Protein AF-A0A832HUY2-F1 (afdb_monomer)

pLDDT: mean 92.47, std 4.67, range [75.12, 97.81]

Secondary structure (DSSP, 8-state):
-EEETTEEEEE-TTSEEEEEESS-EEEEEE-TTHHHHHHHHHHHHHHHHHHTT----TTHHHHHHHHHHHHHHHHHHHHTS---HHHHHH---------TT---

Foldseek 3Di:
DADDPFWDWDDDQQAFTWIDGPVDIGRGDGHNPCPVVVVVVVVVVVVVCVVVVPPPPVCPVVVVVVVLVVVLVVVCVVVVHHDDPVRSVPDPDDDDDDCVPDDD

Sequence (104 aa):
MAYGQTGHLEANYAGKTFVRGLEDAYGGGENKNLYAEGMQRNVATFHKSIVEGRANIATVEPSVNSTLATILGREAALQQRRITWDELLKDTRRIEPDLSGLRL

Nearest PDB structures (foldseek):
  8exa-assembly1_A  TM=3.011E-01  e=5.159E+00  Deinococcus radiodurans R1 = ATCC 13939 = DSM 20539
  8h1j-assembly1_A  TM=3.045E-01  e=8.115E+00  Deinococcus radiodurans R1 = ATCC 13939 = DSM 20539

Structure (mmCIF, N/CA/C/O backbone):
data_AF-A0A832HUY2-F1
#
_entry.id   AF-A0A832HUY2-F1
#
loop_
_atom_site.group_PDB
_atom_site.id
_atom_site.type_symbol
_atom_site.label_atom_id
_atom_site.label_alt_id
_atom_site.label_comp_id
_atom_site.label_asym_id
_atom_site.label_entity_id
_atom_site.label_seq_id
_atom_site.pdbx_PDB_ins_code
_atom_site.Cartn_x
_atom_site.Cartn_y
_atom_site.Cartn_z
_atom_site.occupancy
_atom_site.B_iso_or_equiv
_atom_site.auth_seq_id
_atom_site.auth_comp_id
_atom_site.auth_asym_id
_atom_site.auth_atom_id
_atom_site.pdbx_PDB_model_num
ATOM 1 N N . MET A 1 1 ? 10.307 4.898 3.991 1.00 88.75 1 MET A N 1
ATOM 2 C CA . MET A 1 1 ? 11.567 4.245 4.410 1.00 88.75 1 MET A CA 1
ATOM 3 C C . MET A 1 1 ? 11.229 2.927 5.075 1.00 88.75 1 MET A C 1
ATOM 5 O O . MET A 1 1 ? 10.198 2.857 5.734 1.00 88.75 1 MET A O 1
ATOM 9 N N . ALA A 1 2 ? 12.058 1.907 4.892 1.00 94.75 2 ALA A N 1
ATOM 10 C CA . ALA A 1 2 ? 11.943 0.633 5.596 1.00 94.75 2 ALA A CA 1
ATOM 11 C C . ALA A 1 2 ? 13.256 0.351 6.329 1.00 94.75 2 ALA A C 1
ATOM 13 O O . ALA A 1 2 ? 14.327 0.612 5.782 1.00 94.75 2 ALA A O 1
ATOM 14 N N .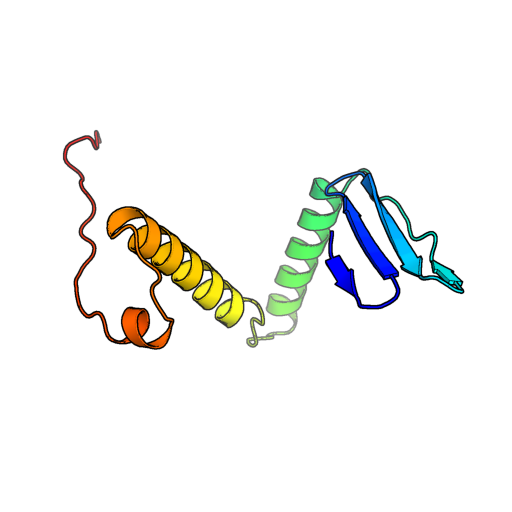 TYR A 1 3 ? 13.171 -0.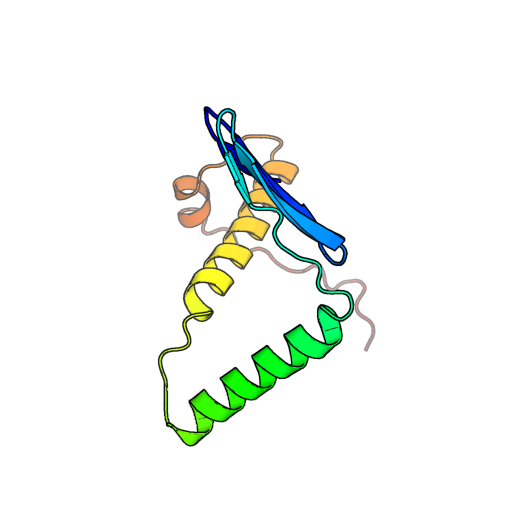167 7.551 1.00 95.44 3 TYR A N 1
ATOM 15 C CA . TYR A 1 3 ? 14.327 -0.433 8.403 1.00 95.44 3 TYR A CA 1
ATOM 16 C C . TYR A 1 3 ? 14.439 -1.929 8.678 1.00 95.44 3 TYR A C 1
ATOM 18 O O . TYR A 1 3 ? 13.443 -2.591 8.964 1.00 95.44 3 TYR A O 1
ATOM 26 N N . GLY A 1 4 ? 15.660 -2.442 8.590 1.00 94.12 4 GLY A N 1
ATOM 27 C CA 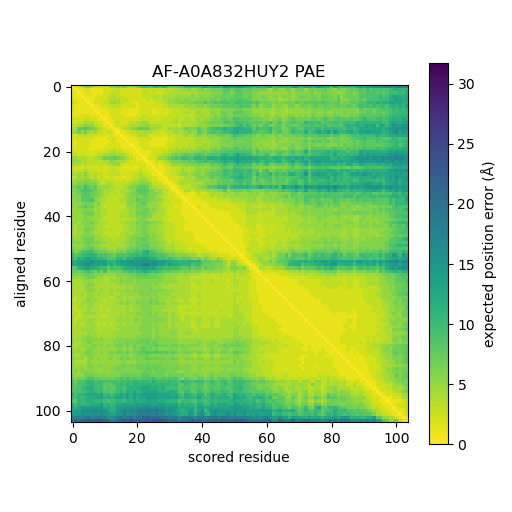. GLY A 1 4 ? 16.048 -3.761 9.069 1.00 94.12 4 GLY A CA 1
ATOM 28 C C . GLY A 1 4 ? 17.021 -3.641 10.240 1.00 94.12 4 GLY A C 1
ATOM 29 O O . GLY A 1 4 ? 17.382 -2.544 10.659 1.00 94.12 4 GLY A O 1
ATOM 30 N N . GLN A 1 5 ? 17.479 -4.780 1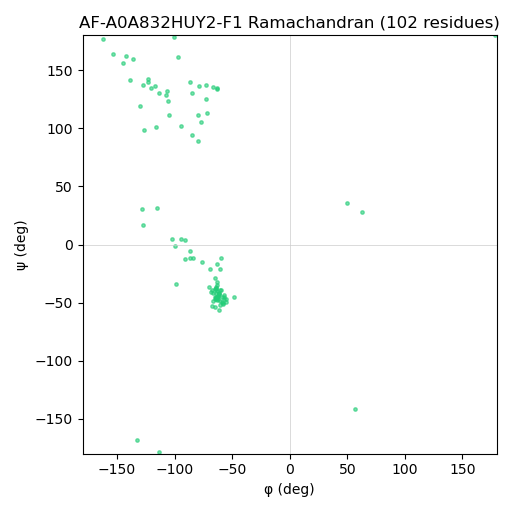0.756 1.00 95.69 5 GLN A N 1
ATOM 31 C CA . GLN A 1 5 ? 18.408 -4.816 11.894 1.00 95.69 5 GLN A CA 1
ATOM 32 C C . GLN A 1 5 ? 19.768 -4.170 11.584 1.00 95.69 5 GLN A C 1
ATOM 34 O O . GLN A 1 5 ? 20.389 -3.588 12.466 1.00 95.69 5 GLN A O 1
ATOM 39 N N . THR A 1 6 ? 20.224 -4.262 10.334 1.00 96.12 6 THR A N 1
ATOM 40 C CA . THR A 1 6 ? 21.575 -3.860 9.909 1.00 96.12 6 THR A CA 1
ATOM 41 C C . THR A 1 6 ? 21.567 -2.902 8.717 1.00 96.12 6 THR A C 1
ATOM 43 O O . THR A 1 6 ? 22.583 -2.730 8.044 1.00 96.12 6 THR A O 1
ATOM 46 N N . GLY A 1 7 ? 20.429 -2.272 8.416 1.00 95.81 7 GLY A N 1
ATOM 47 C CA . GLY A 1 7 ? 20.322 -1.390 7.259 1.00 95.81 7 GLY A CA 1
ATOM 48 C C . GLY A 1 7 ? 18.938 -0.796 7.045 1.00 95.81 7 GLY A C 1
ATOM 49 O O . GLY A 1 7 ? 17.999 -1.060 7.796 1.00 95.81 7 GLY A O 1
ATOM 50 N N . HIS A 1 8 ? 18.811 0.014 5.998 1.00 96.88 8 HIS A N 1
ATOM 51 C CA . HIS A 1 8 ? 17.548 0.622 5.594 1.00 96.88 8 HIS A CA 1
ATOM 52 C C . HIS A 1 8 ? 17.423 0.755 4.074 1.00 96.88 8 HIS A C 1
ATOM 54 O O . HIS A 1 8 ? 18.410 0.826 3.338 1.00 96.88 8 HIS A O 1
ATOM 60 N N . LEU A 1 9 ? 16.171 0.821 3.632 1.00 96.88 9 LEU A N 1
ATOM 61 C CA . LEU A 1 9 ? 15.754 1.215 2.295 1.00 96.88 9 LEU A CA 1
ATOM 62 C C . LEU A 1 9 ? 15.120 2.602 2.379 1.00 96.88 9 LEU A C 1
ATOM 64 O O . LEU A 1 9 ? 14.155 2.827 3.124 1.00 96.88 9 LEU A O 1
ATOM 68 N N . GLU A 1 10 ? 15.595 3.500 1.532 1.00 96.00 10 GLU A N 1
ATOM 69 C CA . GLU A 1 10 ? 14.896 4.737 1.226 1.00 96.00 10 GLU A CA 1
ATOM 70 C C . GLU A 1 10 ? 14.278 4.615 -0.162 1.00 96.00 10 GLU A C 1
ATOM 72 O O . GLU A 1 10 ? 14.970 4.313 -1.129 1.00 96.00 10 GLU A O 1
ATOM 77 N N . ALA A 1 11 ? 12.964 4.811 -0.241 1.00 92.81 11 ALA A N 1
ATOM 78 C CA . ALA A 1 11 ? 12.206 4.801 -1.482 1.00 92.81 11 ALA A CA 1
ATOM 79 C C . ALA A 1 11 ? 11.420 6.107 -1.544 1.00 92.81 11 ALA A C 1
ATOM 81 O O . ALA A 1 11 ? 10.396 6.261 -0.873 1.00 92.81 11 ALA A O 1
ATOM 82 N N . ASN A 1 12 ? 11.959 7.069 -2.289 1.00 88.50 12 ASN A N 1
ATOM 83 C CA . ASN A 1 12 ? 11.345 8.374 -2.473 1.00 88.50 12 ASN A CA 1
ATOM 84 C C . ASN A 1 12 ? 10.356 8.330 -3.632 1.00 88.50 12 ASN A C 1
ATOM 86 O O . ASN A 1 12 ? 10.642 7.746 -4.674 1.00 88.50 12 ASN A O 1
ATOM 90 N N . TYR A 1 13 ? 9.213 8.996 -3.462 1.00 82.38 13 TYR A N 1
ATOM 91 C CA . TYR A 1 13 ? 8.114 8.938 -4.424 1.00 82.38 13 TYR A CA 1
ATOM 92 C C . TYR A 1 13 ? 8.532 9.368 -5.841 1.00 82.38 13 TYR A C 1
ATOM 94 O O . TYR A 1 13 ? 8.264 8.663 -6.800 1.00 82.38 13 TYR A O 1
ATOM 102 N N . ALA A 1 14 ? 9.251 10.478 -5.988 1.00 83.81 14 ALA A N 1
ATOM 103 C CA . ALA A 1 14 ? 9.802 10.921 -7.276 1.00 83.81 14 ALA A CA 1
ATOM 104 C C . ALA A 1 14 ? 11.304 11.223 -7.171 1.00 83.81 14 ALA A C 1
ATOM 106 O O . ALA A 1 14 ? 11.811 12.132 -7.818 1.00 83.81 14 ALA A O 1
ATOM 107 N N . GLY A 1 15 ? 12.000 10.510 -6.284 1.00 86.25 15 GLY A N 1
ATOM 108 C CA . GLY A 1 15 ? 13.394 10.780 -5.955 1.00 86.25 15 GLY A CA 1
ATOM 109 C C . GLY A 1 15 ? 14.242 9.519 -5.949 1.00 86.25 15 GLY A C 1
ATOM 110 O O . GLY A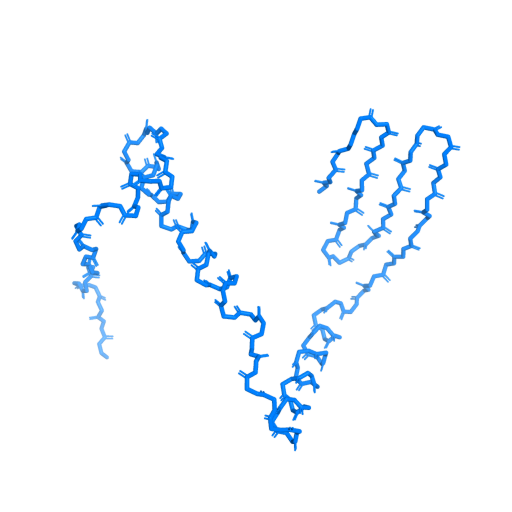 1 15 ? 13.830 8.446 -6.398 1.00 86.25 15 GLY A O 1
ATOM 111 N N . LYS A 1 16 ? 15.457 9.651 -5.420 1.00 92.44 16 LYS A N 1
ATOM 112 C CA . LYS A 1 16 ? 16.394 8.536 -5.333 1.00 92.44 16 LYS A CA 1
ATOM 113 C C . LYS A 1 16 ? 15.840 7.430 -4.435 1.00 92.44 16 LYS A C 1
ATOM 115 O O . LYS A 1 16 ? 15.371 7.692 -3.331 1.00 92.44 16 LYS A O 1
ATOM 120 N N . THR A 1 17 ? 15.943 6.199 -4.908 1.00 95.38 17 THR A N 1
ATOM 121 C CA . THR A 1 17 ? 15.692 4.977 -4.150 1.00 95.38 17 THR A CA 1
ATOM 122 C C . THR A 1 17 ? 17.008 4.234 -4.001 1.00 95.38 17 THR A C 1
ATOM 124 O O . THR A 1 17 ? 17.716 4.066 -4.990 1.00 95.38 17 THR A O 1
ATOM 127 N N . PHE A 1 18 ? 17.360 3.811 -2.790 1.00 96.50 18 PHE A N 1
ATOM 128 C CA . PHE A 1 18 ? 18.616 3.111 -2.508 1.00 96.50 18 PHE A CA 1
ATOM 129 C C . PHE A 1 18 ? 18.487 2.205 -1.277 1.00 96.50 18 PHE A C 1
ATOM 131 O O . PHE A 1 18 ? 17.566 2.355 -0.470 1.00 96.50 18 PHE A O 1
ATOM 138 N N . VAL A 1 19 ? 19.438 1.283 -1.120 1.00 97.19 19 VAL A N 1
ATOM 139 C CA . VAL A 1 19 ? 19.584 0.439 0.075 1.00 97.19 19 VAL A CA 1
ATOM 140 C C . VAL A 1 19 ? 20.956 0.689 0.683 1.00 97.19 19 VAL A C 1
ATOM 142 O O . VAL A 1 19 ? 21.961 0.707 -0.028 1.00 97.19 19 VAL A O 1
ATOM 145 N N . ARG A 1 20 ? 21.015 0.856 2.002 1.00 97.12 20 ARG A N 1
ATOM 146 C CA . ARG A 1 20 ? 22.271 0.992 2.741 1.00 97.12 20 ARG A CA 1
ATOM 147 C C . ARG A 1 20 ? 22.282 0.042 3.930 1.00 97.12 20 ARG A C 1
ATOM 149 O O . ARG A 1 20 ? 21.432 0.155 4.813 1.00 97.12 20 ARG A O 1
ATOM 156 N N . GLY A 1 21 ? 23.245 -0.869 3.936 1.00 96.31 21 GLY A N 1
ATOM 157 C CA . GLY A 1 21 ? 23.602 -1.710 5.069 1.00 96.31 21 GLY A CA 1
ATOM 158 C C . GLY A 1 21 ? 24.838 -1.186 5.799 1.00 96.31 21 GLY A C 1
ATOM 159 O O . GLY A 1 21 ? 25.416 -0.167 5.418 1.00 96.31 21 GLY A O 1
ATOM 160 N N . LEU A 1 22 ? 25.219 -1.887 6.866 1.00 92.94 22 LEU A N 1
ATOM 161 C CA . LEU A 1 22 ? 26.446 -1.612 7.618 1.00 92.94 22 LEU A CA 1
ATOM 162 C C . LEU A 1 22 ? 27.713 -1.930 6.811 1.00 92.94 22 LEU A C 1
ATOM 164 O O . LEU A 1 22 ? 28.669 -1.164 6.869 1.00 92.94 22 LEU A O 1
ATOM 168 N N . GLU A 1 23 ? 27.706 -3.042 6.074 1.00 93.56 23 GLU A N 1
ATOM 169 C CA . GLU A 1 23 ? 28.875 -3.535 5.330 1.00 93.56 23 GLU A CA 1
ATOM 170 C C . GLU A 1 23 ? 28.828 -3.156 3.845 1.00 93.56 23 GLU A C 1
ATOM 172 O O . GLU A 1 23 ? 29.861 -2.845 3.264 1.00 93.56 23 GLU A O 1
ATOM 177 N N . ASP A 1 24 ? 27.629 -3.100 3.256 1.00 94.12 24 ASP A N 1
ATOM 178 C CA . ASP A 1 24 ? 27.426 -2.863 1.826 1.00 94.12 24 ASP A CA 1
ATOM 179 C C . ASP A 1 24 ? 26.296 -1.870 1.542 1.00 94.12 24 ASP A C 1
ATOM 181 O O . ASP A 1 24 ? 25.385 -1.653 2.348 1.00 94.12 24 ASP A O 1
ATOM 185 N N . ALA A 1 25 ? 26.313 -1.286 0.344 1.00 95.31 25 ALA A N 1
ATOM 186 C CA . ALA A 1 25 ? 25.248 -0.419 -0.139 1.00 95.31 25 ALA A CA 1
ATOM 187 C C . ALA A 1 25 ? 24.918 -0.686 -1.610 1.00 95.31 25 ALA A C 1
ATOM 189 O O . ALA A 1 25 ? 25.800 -0.844 -2.452 1.00 95.31 25 ALA A O 1
ATOM 190 N N . TYR A 1 26 ? 23.628 -0.632 -1.934 1.00 96.00 26 TYR A N 1
ATOM 191 C CA . TYR A 1 26 ? 23.143 -0.576 -3.305 1.00 96.00 26 TYR A CA 1
ATOM 192 C C . TYR A 1 26 ? 22.687 0.851 -3.606 1.00 96.00 26 TYR A C 1
ATOM 194 O O . TYR A 1 26 ? 21.691 1.332 -3.061 1.00 96.00 26 TYR A O 1
ATOM 202 N N . GLY A 1 27 ? 23.425 1.539 -4.483 1.00 94.31 27 GLY A N 1
ATOM 203 C CA . GLY A 1 27 ? 23.192 2.952 -4.809 1.00 94.31 27 GLY A CA 1
ATOM 204 C C . GLY A 1 27 ? 21.837 3.246 -5.460 1.00 94.31 27 GLY A C 1
ATOM 205 O O . GLY A 1 27 ? 21.410 4.404 -5.453 1.00 94.31 27 GLY A O 1
ATOM 206 N N . GLY A 1 28 ? 21.178 2.205 -5.977 1.00 93.75 28 GLY A N 1
ATOM 207 C CA . GLY A 1 28 ? 19.856 2.254 -6.582 1.00 93.75 28 GLY A CA 1
ATOM 208 C C . GLY A 1 28 ? 19.751 3.245 -7.734 1.00 93.75 28 GLY A C 1
ATOM 209 O O . GLY A 1 28 ? 20.664 3.359 -8.550 1.00 93.75 28 GLY A O 1
ATOM 210 N N . GLY A 1 29 ? 18.618 3.933 -7.827 1.00 92.44 29 GLY A N 1
ATOM 211 C CA . GLY A 1 29 ? 18.299 4.785 -8.966 1.00 92.44 29 GLY A CA 1
ATOM 212 C C . GLY A 1 29 ? 17.192 5.782 -8.662 1.00 92.44 29 GLY A C 1
ATOM 213 O O . GLY A 1 29 ? 16.624 5.799 -7.574 1.00 92.44 29 GLY A O 1
ATOM 214 N N . GLU A 1 30 ? 16.895 6.631 -9.633 1.00 92.12 30 GLU A N 1
ATOM 215 C CA . GLU A 1 30 ? 15.864 7.662 -9.543 1.00 92.12 30 GLU A CA 1
ATOM 216 C C . GLU A 1 30 ? 14.927 7.534 -10.746 1.00 92.12 30 GLU A C 1
ATOM 218 O O . GLU A 1 30 ? 15.388 7.350 -11.873 1.00 92.12 30 GLU A O 1
ATOM 223 N N . ASN A 1 31 ? 13.619 7.651 -10.512 1.00 84.25 31 ASN A N 1
ATOM 224 C CA . ASN A 1 31 ? 12.624 7.741 -11.575 1.00 84.25 31 ASN A CA 1
ATOM 225 C C . ASN A 1 31 ? 11.929 9.106 -11.517 1.00 84.25 31 ASN A C 1
ATOM 227 O O . ASN A 1 31 ? 11.022 9.323 -10.714 1.00 84.25 31 ASN A O 1
ATOM 231 N N . LYS A 1 32 ? 12.351 10.016 -12.398 1.00 85.56 32 LYS A N 1
ATOM 232 C CA . LYS A 1 32 ? 11.819 11.387 -12.478 1.00 85.56 32 LYS A CA 1
ATOM 233 C C . LYS A 1 32 ? 10.439 11.467 -13.138 1.00 85.56 32 LYS A C 1
ATOM 235 O O . LYS A 1 32 ? 9.754 12.471 -12.988 1.00 85.56 32 LYS A O 1
ATOM 240 N N . ASN A 1 33 ? 10.017 10.408 -13.829 1.00 87.06 33 ASN A N 1
ATOM 241 C CA . ASN A 1 33 ? 8.773 10.349 -14.595 1.00 87.06 33 ASN A CA 1
ATOM 242 C C . ASN A 1 33 ? 7.792 9.318 -14.015 1.00 87.06 33 ASN A C 1
ATOM 244 O O . ASN A 1 33 ? 7.006 8.727 -14.761 1.00 87.06 33 ASN A O 1
ATOM 248 N N . LEU A 1 34 ? 7.818 9.106 -12.688 1.00 85.38 34 LEU A N 1
ATOM 249 C CA . LEU A 1 34 ? 7.091 8.020 -12.019 1.00 85.38 34 LEU A CA 1
ATOM 250 C C . LEU A 1 34 ? 5.626 7.926 -12.464 1.00 85.38 34 LEU A C 1
ATOM 252 O O . LEU A 1 34 ? 5.149 6.830 -12.746 1.00 85.38 34 LEU A O 1
ATOM 256 N N . TYR A 1 35 ? 4.919 9.057 -12.539 1.00 84.38 35 TYR A N 1
ATOM 257 C CA . TYR A 1 35 ? 3.506 9.078 -12.915 1.00 84.38 35 TYR A CA 1
ATOM 258 C C . TYR A 1 35 ? 3.270 8.624 -14.354 1.00 84.38 35 TYR A C 1
ATOM 260 O O . TYR A 1 35 ? 2.475 7.714 -14.582 1.00 84.38 35 TYR A O 1
ATOM 268 N N . ALA A 1 36 ? 3.959 9.237 -15.320 1.00 89.69 36 ALA A N 1
ATOM 269 C CA . ALA A 1 36 ? 3.771 8.927 -16.733 1.00 89.69 36 ALA A CA 1
ATOM 270 C C . ALA A 1 36 ? 4.160 7.473 -17.024 1.00 89.69 36 ALA A C 1
ATOM 272 O O . ALA A 1 36 ? 3.385 6.722 -17.615 1.00 89.69 36 ALA A O 1
ATOM 273 N N . GLU A 1 37 ? 5.322 7.047 -16.534 1.00 89.94 37 GLU A N 1
ATOM 274 C CA . GLU A 1 37 ? 5.791 5.683 -16.746 1.00 89.94 37 GLU A CA 1
ATOM 275 C C . GLU A 1 37 ? 4.970 4.655 -15.956 1.00 89.94 37 GLU A C 1
ATOM 277 O O . GLU A 1 37 ? 4.715 3.554 -16.438 1.00 89.94 37 GLU A O 1
ATOM 282 N N . GLY A 1 38 ? 4.531 4.995 -14.741 1.00 90.38 38 GLY A N 1
ATOM 283 C CA . GLY A 1 38 ? 3.670 4.146 -13.919 1.00 90.38 38 GLY A CA 1
ATOM 284 C C . GLY A 1 38 ? 2.312 3.915 -14.571 1.00 90.38 38 GLY A C 1
ATOM 285 O O . GLY A 1 38 ? 1.872 2.773 -14.686 1.00 90.38 38 GLY A O 1
ATOM 286 N N . MET A 1 39 ? 1.690 4.980 -15.082 1.00 93.56 39 MET A N 1
ATOM 287 C CA . MET A 1 39 ? 0.457 4.888 -15.862 1.00 93.56 39 MET A CA 1
ATOM 288 C C . MET A 1 39 ? 0.655 4.010 -17.101 1.00 93.56 39 MET A C 1
ATOM 290 O O . MET A 1 39 ? -0.131 3.089 -17.322 1.00 93.56 39 MET A O 1
ATOM 294 N N . GLN A 1 40 ? 1.714 4.247 -17.882 1.00 95.94 40 GLN A N 1
ATOM 295 C CA . GLN A 1 40 ? 2.019 3.446 -19.072 1.00 95.94 40 GLN A CA 1
ATOM 296 C C . GLN A 1 40 ? 2.180 1.957 -18.734 1.00 95.94 40 GLN A C 1
ATOM 298 O O . GLN A 1 40 ? 1.592 1.113 -19.410 1.00 95.94 40 GLN A O 1
ATOM 303 N N . ARG A 1 41 ? 2.907 1.622 -17.657 1.00 93.94 41 ARG A N 1
ATOM 304 C CA . ARG A 1 41 ? 3.057 0.235 -17.179 1.00 93.94 41 ARG A CA 1
ATOM 305 C C . ARG A 1 41 ? 1.720 -0.390 -16.779 1.00 93.94 41 ARG A C 1
ATOM 307 O O . ARG A 1 41 ? 1.460 -1.540 -17.138 1.00 93.94 41 ARG A O 1
ATOM 314 N N . ASN A 1 42 ? 0.868 0.354 -16.076 1.00 92.38 42 ASN A N 1
ATOM 315 C CA . ASN A 1 42 ? -0.443 -0.134 -15.650 1.00 92.38 42 ASN A CA 1
ATOM 316 C C . ASN A 1 42 ? -1.360 -0.403 -16.852 1.00 92.38 42 ASN A C 1
ATOM 318 O O .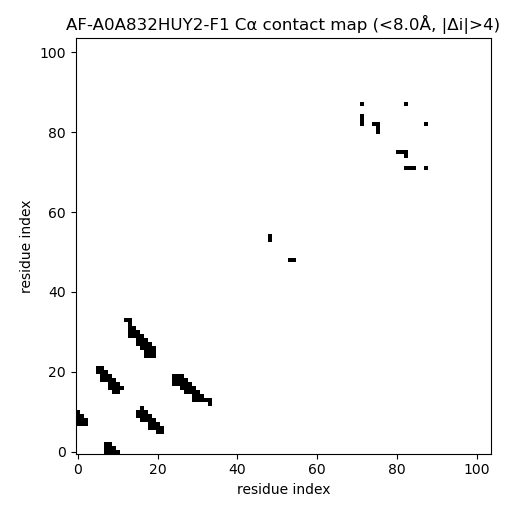 ASN A 1 42 ? -1.960 -1.474 -16.932 1.00 92.38 42 ASN A O 1
ATOM 322 N N . VAL A 1 43 ? -1.414 0.519 -17.820 1.00 94.31 43 VAL A N 1
ATOM 323 C CA . VAL A 1 43 ? -2.208 0.362 -19.052 1.00 94.31 43 VAL A CA 1
ATOM 324 C C . VAL A 1 43 ? -1.697 -0.805 -19.895 1.00 94.31 43 VAL A C 1
ATOM 326 O O . VAL A 1 43 ? -2.494 -1.626 -20.344 1.00 94.31 43 VAL A O 1
ATOM 329 N N . ALA A 1 44 ? -0.379 -0.931 -20.074 1.00 94.88 44 ALA A N 1
ATOM 330 C CA . ALA A 1 44 ? 0.209 -2.044 -20.817 1.00 94.88 44 AL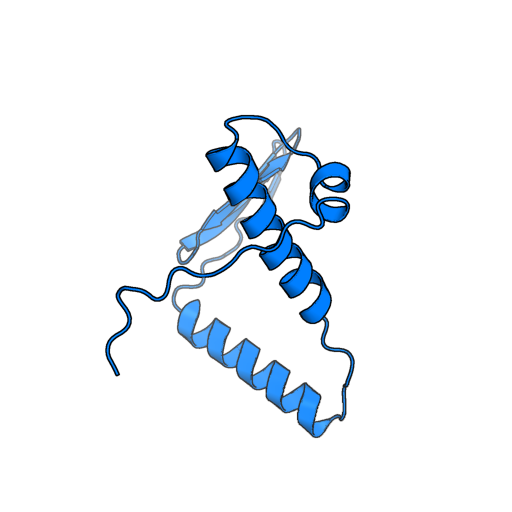A A CA 1
ATOM 331 C C . ALA A 1 44 ? -0.101 -3.399 -20.159 1.00 94.88 44 ALA A C 1
ATOM 333 O O . ALA A 1 44 ? -0.448 -4.360 -20.847 1.00 94.88 44 ALA A O 1
ATOM 334 N N . THR A 1 45 ? -0.028 -3.466 -18.825 1.00 92.88 45 THR A N 1
ATOM 335 C CA . THR A 1 45 ? -0.377 -4.670 -18.056 1.00 92.88 45 THR A CA 1
ATOM 336 C C . THR A 1 45 ? -1.851 -5.020 -18.222 1.00 92.88 45 THR A C 1
ATOM 338 O O . THR A 1 45 ? -2.178 -6.176 -18.483 1.00 92.88 45 THR A O 1
ATOM 341 N N . PHE A 1 46 ? -2.736 -4.025 -18.135 1.00 91.75 46 PHE A N 1
ATOM 342 C CA . PHE A 1 46 ? -4.167 -4.216 -18.347 1.00 91.75 46 PHE A CA 1
ATOM 343 C C . PHE A 1 46 ? -4.469 -4.731 -19.759 1.00 91.75 46 PHE A C 1
ATOM 345 O O . PHE A 1 46 ? -5.098 -5.776 -19.903 1.00 91.75 46 PHE A O 1
ATOM 352 N N . HIS A 1 47 ? -3.952 -4.063 -20.794 1.00 94.69 47 HIS A N 1
ATOM 353 C CA . HIS A 1 47 ? -4.123 -4.479 -22.187 1.00 94.69 47 HIS A CA 1
ATOM 354 C C . HIS A 1 47 ? -3.659 -5.923 -22.412 1.00 94.69 47 HIS A C 1
ATOM 356 O O . HIS A 1 47 ? -4.384 -6.723 -23.001 1.00 94.69 47 HIS A O 1
ATOM 362 N N . LYS A 1 48 ? -2.476 -6.283 -21.897 1.00 93.44 48 LYS A N 1
ATOM 363 C CA . LYS A 1 48 ? -1.941 -7.645 -21.996 1.00 93.44 48 LYS A CA 1
ATOM 364 C C . LYS A 1 48 ? -2.869 -8.672 -21.349 1.00 93.44 48 LYS A C 1
ATOM 366 O O . LYS A 1 48 ? -3.129 -9.709 -21.951 1.00 93.44 48 LYS A O 1
ATOM 371 N N . SER A 1 49 ? -3.385 -8.387 -20.154 1.00 92.44 49 SER A N 1
ATOM 372 C CA . SER A 1 49 ? -4.321 -9.287 -19.475 1.00 92.44 49 SER A CA 1
ATOM 373 C C . SER A 1 49 ? -5.593 -9.523 -20.288 1.00 92.44 49 SER A C 1
ATOM 375 O O . SER A 1 49 ? -6.055 -10.658 -20.349 1.00 92.44 49 SER A O 1
ATOM 377 N N . ILE A 1 50 ? -6.119 -8.490 -20.956 1.00 93.25 50 ILE A N 1
ATOM 378 C CA . ILE A 1 50 ? -7.297 -8.617 -21.824 1.00 93.25 50 ILE A CA 1
ATOM 379 C C . ILE A 1 50 ? -6.986 -9.463 -23.062 1.00 93.25 50 ILE A C 1
ATOM 381 O O . ILE A 1 50 ? -7.684 -10.441 -23.319 1.00 93.25 50 ILE A O 1
ATOM 385 N N . VAL A 1 51 ? -5.932 -9.120 -23.809 1.00 96.50 51 VAL A N 1
ATOM 386 C CA . VAL A 1 51 ? -5.587 -9.802 -25.071 1.00 96.50 51 VAL A CA 1
ATOM 387 C C . VAL A 1 51 ? -5.228 -11.271 -24.851 1.00 96.50 51 VAL A C 1
ATOM 389 O O . VAL A 1 51 ? -5.561 -12.117 -25.674 1.00 96.50 51 VAL A O 1
ATOM 392 N N . GLU A 1 52 ? -4.581 -11.591 -23.732 1.00 95.50 52 GLU A N 1
ATOM 393 C CA . GLU A 1 52 ? -4.182 -12.961 -23.399 1.00 95.50 52 GLU A CA 1
ATOM 394 C C . GLU A 1 52 ? -5.239 -13.723 -22.579 1.00 95.50 52 GLU A C 1
ATOM 396 O O . GLU A 1 52 ? -4.985 -14.850 -22.156 1.00 95.50 52 GLU A O 1
ATOM 401 N N . GLY A 1 53 ? -6.409 -13.127 -22.313 1.00 92.69 53 GLY A N 1
ATOM 402 C CA . GLY A 1 53 ? -7.489 -13.772 -21.559 1.00 92.69 53 GLY A CA 1
ATOM 403 C C . GLY A 1 53 ? -7.127 -14.118 -20.108 1.00 92.69 53 GLY A C 1
ATOM 404 O O . GLY A 1 53 ? -7.655 -15.075 -19.540 1.00 92.69 53 GLY A O 1
ATOM 405 N N . ARG A 1 54 ? -6.213 -13.367 -19.483 1.00 89.12 54 ARG A N 1
ATOM 406 C CA . ARG A 1 54 ? -5.792 -13.598 -18.094 1.00 89.12 54 ARG A CA 1
ATOM 407 C C . ARG A 1 54 ? -6.846 -13.065 -17.128 1.00 89.12 54 ARG A C 1
ATOM 409 O O . ARG A 1 54 ? -6.924 -11.865 -16.885 1.00 89.12 54 ARG A O 1
ATOM 416 N N . ALA A 1 55 ? -7.601 -13.971 -16.516 1.00 78.88 55 ALA A N 1
ATOM 417 C CA . ALA A 1 55 ? -8.611 -13.623 -15.514 1.00 78.88 55 ALA A CA 1
ATOM 418 C C . ALA A 1 55 ? -8.051 -13.443 -14.087 1.00 78.88 55 ALA A C 1
ATOM 420 O O . ALA A 1 55 ? -8.752 -12.942 -13.211 1.00 78.88 55 ALA A O 1
ATOM 421 N N . ASN A 1 56 ? -6.800 -13.839 -13.828 1.00 81.69 56 ASN A N 1
ATOM 422 C CA . ASN A 1 56 ? -6.193 -13.691 -12.505 1.00 81.69 56 ASN A CA 1
ATOM 423 C C . ASN A 1 56 ? -5.693 -12.252 -12.289 1.00 81.69 56 ASN A C 1
ATOM 425 O O . ASN A 1 56 ? -4.548 -11.916 -12.604 1.00 81.69 56 ASN A O 1
ATOM 429 N N . ILE A 1 57 ? -6.574 -11.397 -11.771 1.00 82.56 57 ILE A N 1
ATOM 430 C CA . ILE A 1 57 ? -6.268 -10.008 -11.432 1.00 82.56 57 ILE A CA 1
ATOM 431 C C . ILE A 1 57 ? -5.659 -9.976 -10.025 1.00 82.56 57 ILE A C 1
ATOM 433 O O . ILE A 1 57 ? -6.366 -9.882 -9.022 1.00 82.56 57 ILE A O 1
ATOM 437 N N . ALA A 1 58 ? -4.326 -10.009 -9.957 1.00 86.81 58 ALA A N 1
ATOM 438 C CA . ALA A 1 58 ? -3.566 -10.038 -8.701 1.00 86.81 58 ALA A CA 1
ATOM 439 C C . ALA A 1 58 ? -3.812 -8.828 -7.775 1.00 86.81 58 ALA A C 1
ATOM 441 O O . ALA A 1 58 ? -3.401 -8.842 -6.618 1.00 86.81 58 ALA A O 1
ATOM 442 N N . THR A 1 59 ? -4.468 -7.771 -8.262 1.00 89.94 59 THR A N 1
ATOM 443 C CA . THR A 1 59 ? -4.780 -6.580 -7.467 1.00 89.94 59 THR A CA 1
ATOM 444 C C . THR A 1 59 ? -6.085 -6.687 -6.680 1.00 89.94 59 THR A C 1
ATOM 446 O O . THR A 1 59 ? -6.309 -5.849 -5.817 1.00 89.94 59 THR A O 1
ATOM 449 N N . VAL A 1 60 ? -6.941 -7.688 -6.924 1.00 91.44 60 VAL A N 1
ATOM 450 C CA . VAL A 1 60 ? -8.250 -7.786 -6.246 1.00 91.44 60 VAL A CA 1
ATOM 451 C C . VAL A 1 60 ? -8.089 -7.920 -4.733 1.00 91.44 60 VAL A C 1
ATOM 453 O O . VAL A 1 60 ? -8.604 -7.092 -3.986 1.00 91.44 60 VAL A O 1
ATOM 456 N N . GLU A 1 61 ? -7.342 -8.923 -4.276 1.00 93.88 61 GLU A N 1
ATOM 457 C CA . GLU A 1 61 ? -7.102 -9.149 -2.849 1.00 93.88 61 GLU A CA 1
ATOM 458 C C . GLU A 1 61 ? -6.449 -7.939 -2.148 1.00 93.88 61 GLU A C 1
ATOM 460 O O . GLU A 1 61 ? -7.011 -7.462 -1.159 1.00 93.88 61 GLU A O 1
ATOM 465 N N . PRO A 1 62 ? -5.332 -7.357 -2.636 1.00 95.12 62 PRO A N 1
ATOM 466 C CA . PRO A 1 62 ? -4.751 -6.187 -1.983 1.00 95.12 62 PRO A CA 1
ATOM 467 C C . PRO A 1 62 ? -5.665 -4.955 -2.034 1.00 95.12 62 PRO A C 1
ATOM 469 O O . PRO A 1 62 ? -5.606 -4.146 -1.111 1.00 95.12 62 PRO A O 1
ATOM 472 N N . SER A 1 63 ? -6.532 -4.804 -3.044 1.00 95.25 63 SER A N 1
ATOM 473 C CA . SER A 1 63 ? -7.548 -3.741 -3.064 1.00 95.25 63 SER A CA 1
ATOM 474 C C . SER A 1 63 ? -8.620 -3.933 -1.986 1.00 95.25 63 SER A C 1
ATOM 476 O O . SER A 1 63 ? -9.031 -2.962 -1.347 1.00 95.25 63 SER A O 1
ATOM 478 N N . VAL A 1 64 ? -9.058 -5.170 -1.738 1.00 94.69 64 VAL A N 1
ATOM 479 C CA . VAL A 1 64 ? -9.970 -5.476 -0.622 1.00 94.69 64 VAL A CA 1
ATOM 480 C C . VAL A 1 64 ? -9.276 -5.193 0.711 1.00 94.69 64 VAL A C 1
ATOM 482 O O . VAL A 1 64 ? -9.826 -4.487 1.555 1.00 94.69 64 VAL A O 1
ATOM 485 N N . ASN A 1 65 ? -8.036 -5.655 0.875 1.00 95.44 65 ASN A N 1
ATOM 486 C CA . ASN A 1 65 ? -7.266 -5.446 2.100 1.00 95.44 65 ASN A CA 1
ATOM 487 C C . ASN A 1 65 ? -6.987 -3.960 2.370 1.00 95.44 65 ASN A C 1
ATOM 489 O O . ASN A 1 65 ? -7.092 -3.529 3.518 1.00 95.44 65 ASN A O 1
ATOM 493 N N . SER A 1 66 ? -6.676 -3.158 1.344 1.00 96.94 66 SER A N 1
ATOM 494 C CA . SER A 1 66 ? -6.475 -1.712 1.513 1.00 96.94 66 SER A CA 1
ATOM 495 C C . SER A 1 66 ? -7.760 -1.013 1.954 1.00 96.94 66 SER A C 1
ATOM 497 O O . SER A 1 66 ? -7.726 -0.206 2.882 1.00 96.94 66 SER A O 1
ATOM 499 N N . THR A 1 67 ? -8.897 -1.390 1.363 1.00 95.06 67 THR A N 1
ATOM 500 C CA . THR A 1 67 ? -10.220 -0.877 1.743 1.00 95.06 67 THR A CA 1
ATOM 501 C C . THR A 1 67 ? -10.534 -1.203 3.201 1.00 95.06 67 THR A C 1
ATOM 503 O O . THR A 1 67 ? -10.893 -0.316 3.976 1.00 95.06 67 THR A O 1
ATOM 506 N N . LEU A 1 68 ? -10.340 -2.459 3.612 1.00 94.62 68 LEU A N 1
ATOM 507 C CA . LEU A 1 68 ? -10.565 -2.875 4.995 1.00 94.62 68 LEU A CA 1
ATOM 508 C C . LEU A 1 68 ? -9.606 -2.179 5.971 1.00 94.62 68 LEU A C 1
ATOM 510 O O . LEU A 1 68 ? -10.029 -1.782 7.053 1.00 94.62 68 LEU A O 1
ATOM 514 N N . ALA A 1 69 ? -8.345 -1.959 5.590 1.00 96.38 69 ALA A N 1
ATOM 515 C CA . ALA A 1 69 ? -7.390 -1.213 6.406 1.00 96.38 69 ALA A CA 1
ATOM 516 C C . ALA A 1 69 ? -7.811 0.256 6.598 1.00 96.38 69 ALA A C 1
ATOM 518 O O . ALA A 1 69 ? -7.650 0.805 7.689 1.00 96.38 69 ALA A O 1
ATOM 519 N N . THR A 1 70 ? -8.396 0.891 5.575 1.00 95.81 70 THR A N 1
ATOM 520 C CA . THR A 1 70 ? -8.989 2.232 5.705 1.00 95.81 70 THR A CA 1
ATOM 521 C C . THR A 1 70 ? -10.144 2.236 6.705 1.00 95.81 70 THR A C 1
ATOM 523 O O . THR A 1 70 ? -10.194 3.109 7.573 1.00 95.81 70 THR A O 1
ATOM 526 N N . ILE A 1 71 ? -11.042 1.248 6.630 1.00 93.88 71 ILE A N 1
ATOM 527 C CA . ILE A 1 71 ? -12.154 1.106 7.581 1.00 93.88 71 ILE A CA 1
ATOM 528 C C . ILE A 1 71 ? -11.608 0.883 9.000 1.00 93.88 71 ILE A C 1
ATOM 530 O O . ILE A 1 71 ? -12.039 1.565 9.926 1.00 93.88 71 ILE A O 1
ATOM 534 N N . LEU A 1 72 ? -10.604 0.017 9.174 1.00 95.94 72 LE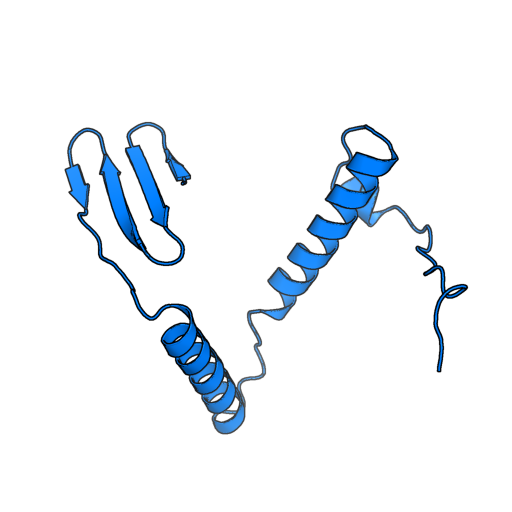U A N 1
ATOM 535 C CA . LEU A 1 72 ? -9.948 -0.214 10.465 1.00 95.94 72 LEU A CA 1
ATOM 536 C C . LEU A 1 72 ? -9.417 1.091 11.067 1.00 95.94 72 LEU A C 1
ATOM 538 O O . LEU A 1 72 ? -9.680 1.387 12.232 1.00 95.94 72 LEU A O 1
ATOM 542 N N . GLY A 1 73 ? -8.688 1.880 10.272 1.00 96.12 73 GLY A N 1
ATOM 543 C CA . GLY A 1 73 ? -8.140 3.165 10.704 1.00 96.12 73 GLY A CA 1
ATOM 544 C C . GLY A 1 73 ? -9.229 4.158 11.114 1.00 96.12 73 GLY A C 1
ATOM 545 O O . GLY A 1 73 ? -9.110 4.799 12.159 1.00 96.12 73 GLY A O 1
ATOM 546 N N . ARG A 1 74 ? -10.318 4.239 10.337 1.00 95.06 74 ARG A N 1
ATOM 547 C CA . ARG A 1 74 ? -11.498 5.052 10.667 1.00 95.06 74 ARG A CA 1
ATOM 548 C C . ARG A 1 74 ? -12.096 4.647 12.012 1.00 95.06 74 ARG A C 1
ATOM 550 O O . ARG A 1 74 ? -12.328 5.510 12.854 1.00 95.06 74 ARG A O 1
ATOM 557 N N . GLU A 1 75 ? -12.342 3.357 12.222 1.00 94.56 75 GLU A N 1
ATOM 558 C CA . GLU A 1 75 ? -12.966 2.868 13.453 1.00 94.56 75 GLU A CA 1
ATOM 559 C C . GLU A 1 75 ? -12.067 3.068 14.672 1.00 94.56 75 GLU A C 1
ATOM 561 O O . GLU A 1 75 ? -12.540 3.524 15.713 1.00 94.56 75 GLU A O 1
ATOM 566 N N . ALA A 1 76 ? -10.767 2.800 14.538 1.00 97.06 76 ALA A N 1
ATOM 567 C CA . ALA A 1 76 ? -9.807 3.030 15.612 1.00 97.06 76 ALA A CA 1
ATOM 568 C C . ALA A 1 76 ? -9.753 4.514 16.011 1.00 97.06 76 ALA A C 1
ATOM 570 O O . ALA A 1 76 ? -9.698 4.832 17.201 1.00 97.06 76 ALA A O 1
ATOM 571 N N . ALA A 1 77 ? -9.827 5.424 15.031 1.00 97.25 77 ALA A N 1
ATOM 572 C CA . ALA A 1 77 ? -9.870 6.861 15.276 1.00 97.25 77 ALA A CA 1
ATOM 573 C C . ALA A 1 77 ? -11.169 7.297 15.973 1.00 97.25 77 ALA A C 1
ATOM 575 O O . ALA A 1 77 ? -11.107 7.994 16.983 1.00 97.25 77 ALA A O 1
ATOM 576 N N . LEU A 1 78 ? -12.335 6.862 15.480 1.00 94.38 78 LEU A N 1
ATOM 577 C CA . LEU A 1 78 ? -13.637 7.229 16.055 1.00 94.38 78 LEU A CA 1
ATOM 578 C C . LEU A 1 78 ? -13.834 6.681 17.472 1.00 94.38 78 LEU A C 1
ATOM 580 O O . LEU A 1 78 ? -14.399 7.365 18.319 1.00 94.38 78 LEU A O 1
ATOM 584 N N . GLN A 1 79 ? -13.368 5.460 17.737 1.00 94.88 79 GLN A N 1
ATOM 585 C CA . GLN A 1 79 ? -13.484 4.820 19.052 1.00 94.88 79 GLN A CA 1
ATOM 586 C C . GLN A 1 79 ? -12.329 5.181 19.996 1.00 94.88 79 GLN A C 1
ATOM 588 O O . GLN A 1 79 ? -12.339 4.766 21.153 1.00 94.88 79 GLN A O 1
ATOM 593 N N . GLN A 1 80 ? -11.319 5.907 19.501 1.00 97.75 80 GLN A N 1
ATOM 594 C CA . GLN A 1 80 ? -10.111 6.298 20.234 1.00 97.75 80 GLN A CA 1
ATOM 595 C C . GLN A 1 80 ? -9.426 5.129 20.958 1.00 97.75 80 GLN A C 1
ATOM 597 O O . GLN A 1 80 ? -8.875 5.276 22.050 1.00 97.75 80 GLN A O 1
ATOM 602 N N . ARG A 1 81 ? -9.453 3.945 20.342 1.00 97.81 81 ARG A N 1
ATOM 603 C CA . ARG A 1 81 ? -8.843 2.732 20.884 1.00 97.81 81 ARG A CA 1
ATOM 604 C C . ARG A 1 81 ? -8.223 1.901 19.778 1.00 97.81 81 ARG A C 1
ATOM 606 O O . ARG A 1 81 ? -8.565 2.017 18.604 1.00 97.81 81 ARG A O 1
ATOM 613 N N . ARG A 1 82 ? -7.342 0.989 20.177 1.00 97.31 82 ARG A N 1
ATOM 614 C CA . ARG A 1 82 ? -6.861 -0.058 19.282 1.00 97.31 82 ARG A CA 1
ATOM 615 C C . ARG A 1 82 ? -8.010 -1.011 18.941 1.00 97.31 82 ARG A C 1
ATOM 617 O O . ARG A 1 82 ? -8.742 -1.432 19.835 1.00 97.31 82 ARG A O 1
ATOM 624 N N . ILE A 1 83 ? -8.113 -1.356 17.662 1.00 96.75 83 ILE A N 1
ATOM 625 C CA . ILE A 1 83 ? -9.045 -2.348 17.118 1.00 96.75 83 ILE A CA 1
ATOM 626 C C . ILE A 1 83 ? -8.225 -3.412 16.390 1.00 96.75 83 ILE A C 1
ATOM 628 O O . ILE A 1 83 ? -7.198 -3.101 15.778 1.00 96.75 83 ILE A O 1
ATOM 632 N N . THR A 1 84 ? -8.641 -4.671 16.496 1.00 97.25 84 THR A N 1
ATOM 633 C CA . THR A 1 84 ? -7.997 -5.797 15.806 1.00 97.25 84 THR A CA 1
ATOM 634 C C . THR A 1 84 ? -8.721 -6.147 14.506 1.00 97.25 84 THR A C 1
ATOM 636 O O . THR A 1 84 ? -9.884 -5.796 14.312 1.00 97.25 84 THR A O 1
ATOM 639 N N . TRP A 1 85 ? -8.042 -6.872 13.613 1.00 96.50 85 TRP A N 1
ATOM 640 C CA . TRP A 1 85 ? -8.668 -7.415 12.404 1.00 96.50 85 TRP A CA 1
ATOM 641 C C . TRP A 1 85 ? -9.874 -8.303 12.726 1.00 96.50 85 TRP A C 1
ATOM 643 O O . TRP A 1 85 ? -10.921 -8.148 12.107 1.00 96.50 85 TRP A O 1
ATOM 653 N N . ASP A 1 86 ? -9.754 -9.168 13.733 1.00 97.38 86 ASP A N 1
ATOM 654 C CA . ASP A 1 86 ? -10.836 -10.063 14.148 1.00 97.38 86 ASP A CA 1
ATOM 655 C C . ASP A 1 86 ? -12.056 -9.306 14.680 1.00 97.38 86 ASP A C 1
ATOM 657 O O . ASP A 1 86 ? -13.187 -9.709 14.418 1.00 97.38 86 ASP A O 1
ATOM 661 N N . GLU A 1 87 ? -11.845 -8.219 15.429 1.00 96.19 87 GLU A N 1
ATOM 662 C CA . GLU A 1 87 ? -12.933 -7.347 15.886 1.00 96.19 87 GLU A CA 1
ATOM 663 C C . GLU A 1 87 ? -13.632 -6.677 14.705 1.00 96.19 87 GLU A C 1
ATOM 665 O O . GLU A 1 87 ? -14.858 -6.700 14.634 1.00 96.19 87 GLU A O 1
ATOM 670 N N . LEU A 1 88 ? -12.859 -6.118 13.767 1.00 94.50 88 LEU A N 1
ATOM 671 C CA . LEU A 1 88 ? -13.402 -5.436 12.596 1.00 94.50 88 LEU A CA 1
ATOM 672 C C . LEU A 1 88 ? -14.218 -6.382 11.709 1.00 94.50 88 LEU A C 1
ATOM 674 O O . LEU A 1 88 ? -15.321 -6.041 11.302 1.00 94.50 88 LEU A O 1
ATOM 678 N N . LEU A 1 89 ? -13.689 -7.573 11.417 1.00 93.88 89 LEU A N 1
ATOM 679 C CA . LEU A 1 89 ? -14.338 -8.548 10.534 1.00 93.88 89 LEU A CA 1
ATOM 680 C C . LEU A 1 89 ? -15.611 -9.158 11.141 1.00 93.88 89 LEU A C 1
ATOM 682 O O . LEU A 1 89 ? -16.446 -9.677 10.403 1.00 93.88 89 LEU A O 1
ATOM 686 N N . LYS A 1 90 ? -15.764 -9.107 12.470 1.00 95.75 90 LYS A N 1
ATOM 687 C CA . LYS A 1 90 ? -16.974 -9.547 13.182 1.00 95.75 90 LYS A CA 1
ATOM 688 C C . LYS A 1 90 ? -17.994 -8.423 13.387 1.00 95.75 90 LYS A C 1
ATOM 690 O O . LYS A 1 90 ? -19.124 -8.724 13.768 1.00 95.75 90 LYS A O 1
ATOM 695 N N . ASP A 1 91 ? -17.627 -7.159 13.164 1.00 91.31 91 ASP A N 1
ATOM 696 C CA . ASP A 1 91 ? -18.555 -6.032 13.276 1.00 91.31 91 ASP A CA 1
ATOM 697 C C . ASP A 1 91 ? -19.541 -6.050 12.097 1.00 91.31 91 ASP A C 1
ATOM 699 O O . ASP A 1 91 ? -19.177 -5.855 10.940 1.00 91.31 91 ASP A O 1
ATOM 703 N N . THR A 1 92 ? -20.816 -6.298 12.394 1.00 91.75 92 THR A N 1
ATOM 704 C CA . THR A 1 92 ? -21.900 -6.329 11.402 1.00 91.75 92 THR A CA 1
ATOM 705 C C . THR A 1 92 ? -22.629 -4.994 11.266 1.00 91.75 92 THR A C 1
ATOM 707 O O . THR A 1 92 ? -23.652 -4.913 10.579 1.00 91.75 92 THR A O 1
ATOM 710 N N . ARG A 1 93 ? -22.176 -3.942 11.954 1.00 91.19 93 ARG A N 1
ATOM 711 C CA . ARG A 1 93 ? -22.780 -2.613 11.866 1.00 91.19 93 ARG A CA 1
ATOM 712 C C . ARG A 1 93 ? -22.650 -2.070 10.447 1.00 91.19 93 ARG A C 1
ATOM 714 O O . ARG A 1 93 ? -21.585 -2.080 9.837 1.00 91.19 93 ARG A O 1
ATOM 721 N N . ARG A 1 94 ? -23.748 -1.515 9.943 1.00 87.75 94 ARG A N 1
ATOM 722 C CA . ARG A 1 94 ? -23.757 -0.802 8.666 1.00 87.75 94 ARG A CA 1
ATOM 723 C C . ARG A 1 94 ? -23.199 0.607 8.830 1.00 87.75 94 ARG A C 1
ATOM 725 O O . ARG A 1 94 ? -23.550 1.313 9.774 1.00 87.75 94 ARG A O 1
ATOM 732 N N . ILE A 1 95 ? -22.350 1.009 7.890 1.00 83.94 95 ILE A N 1
ATOM 733 C CA . ILE A 1 95 ? -21.898 2.392 7.741 1.00 83.94 95 ILE A CA 1
ATOM 734 C C . ILE A 1 95 ? -22.813 3.042 6.705 1.00 83.94 95 ILE A C 1
ATOM 736 O O . ILE A 1 95 ? -22.660 2.802 5.510 1.00 83.94 95 ILE A O 1
ATOM 740 N N . GLU A 1 96 ? -23.773 3.834 7.172 1.00 89.62 96 GLU A N 1
ATOM 741 C CA . GLU A 1 96 ? -24.671 4.589 6.298 1.00 89.62 96 GLU A CA 1
ATOM 742 C C . GLU A 1 96 ? -24.011 5.921 5.899 1.00 89.62 96 GLU A C 1
ATOM 744 O O . GLU A 1 96 ? -23.495 6.630 6.773 1.00 89.62 96 GLU A O 1
ATOM 749 N N . PRO A 1 97 ? -23.983 6.281 4.606 1.00 84.62 97 PRO A N 1
ATOM 750 C CA . PRO A 1 97 ? -23.490 7.582 4.178 1.00 84.62 97 PRO A CA 1
ATOM 751 C C . PRO A 1 97 ? -24.489 8.685 4.552 1.00 84.62 97 PRO A C 1
ATOM 753 O O . PRO A 1 97 ? -25.692 8.546 4.339 1.00 84.62 97 PRO A O 1
ATOM 756 N N . ASP A 1 98 ? -23.992 9.815 5.058 1.00 87.62 98 ASP A N 1
ATOM 757 C CA . ASP A 1 98 ? -24.809 11.022 5.196 1.00 87.62 98 ASP A CA 1
ATOM 758 C C . ASP A 1 98 ? -24.912 11.722 3.836 1.00 87.62 98 ASP A C 1
ATOM 760 O O . ASP A 1 98 ? -23.927 12.234 3.302 1.00 87.62 98 ASP A O 1
ATOM 764 N N . LEU A 1 99 ? -26.116 11.714 3.264 1.00 94.12 99 LEU A N 1
ATOM 765 C CA . LEU A 1 99 ? -26.409 12.296 1.953 1.00 94.12 99 LEU A CA 1
ATOM 766 C C . LEU A 1 99 ? -27.109 13.658 2.045 1.00 94.12 99 LEU A C 1
ATOM 768 O O . LEU A 1 99 ? -27.480 14.218 1.015 1.00 94.12 99 LEU A O 1
ATOM 772 N N . SER A 1 100 ? -27.293 14.212 3.246 1.00 93.50 100 SER A N 1
ATOM 773 C CA . SER A 1 100 ? -28.078 15.437 3.465 1.00 93.50 100 SER A CA 1
ATOM 774 C C . SER A 1 100 ? -27.545 16.675 2.721 1.00 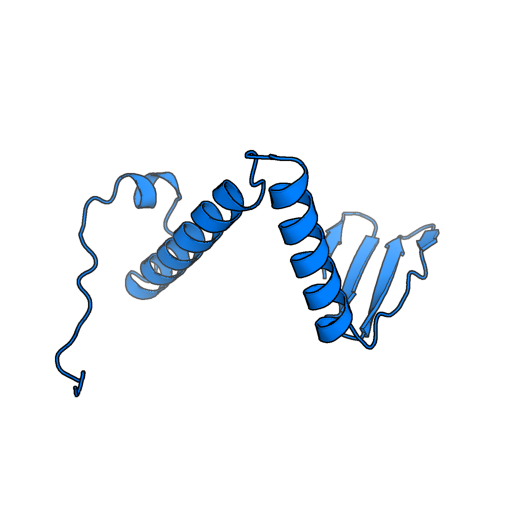93.50 100 SER A C 1
ATOM 776 O O . SER A 1 100 ? -28.301 17.613 2.471 1.00 93.50 100 SER A O 1
ATOM 778 N N . GLY A 1 101 ? -26.267 16.672 2.324 1.00 90.81 101 GLY A N 1
ATOM 779 C CA . GLY A 1 101 ? -25.616 17.749 1.570 1.00 90.81 101 GLY A CA 1
ATOM 780 C C . GLY A 1 101 ? -25.489 17.526 0.059 1.00 90.81 101 GLY A C 1
ATOM 781 O O . GLY A 1 101 ? -24.958 18.403 -0.627 1.00 90.81 101 GLY A O 1
ATOM 782 N N . LEU A 1 102 ? -25.933 16.384 -0.478 1.00 92.56 102 LEU A N 1
ATOM 783 C CA . LEU A 1 102 ? -25.810 16.105 -1.909 1.00 92.56 102 LEU A CA 1
ATOM 784 C C . LEU A 1 102 ? -26.803 16.969 -2.704 1.00 92.56 102 LEU A C 1
ATOM 786 O O . LEU A 1 102 ? -28.007 16.939 -2.451 1.00 92.56 102 LEU A O 1
ATOM 790 N N . ARG A 1 103 ? -26.305 17.724 -3.687 1.00 80.25 103 ARG A N 1
ATOM 791 C CA . ARG A 1 103 ? -27.135 18.435 -4.670 1.00 80.25 103 ARG A CA 1
ATOM 792 C C . ARG A 1 103 ? -27.038 17.712 -6.010 1.00 80.25 103 ARG A C 1
ATOM 794 O O . ARG A 1 103 ? -25.931 17.362 -6.416 1.00 80.25 103 ARG A O 1
ATOM 801 N N . LEU A 1 104 ? -28.192 17.467 -6.630 1.00 75.12 104 LEU A N 1
ATOM 802 C CA . LEU A 1 104 ? -28.308 16.954 -7.999 1.00 75.12 104 LEU A CA 1
ATOM 803 C C . LEU A 1 104 ? -27.898 18.018 -9.020 1.00 75.12 104 LEU A C 1
ATOM 805 O O . LEU A 1 104 ? -28.173 19.212 -8.754 1.00 75.12 104 LEU A O 1
#

Solvent-accessible surface area (backbone atoms only — not comparable to full-atom values): 6406 Å² total; per-residue (Å²): 110,50,79,57,98,61,34,38,36,42,67,42,88,64,37,64,25,35,38,42,45,81,89,52,69,47,80,66,50,67,46,85,53,45,66,65,55,48,50,51,52,52,52,52,52,51,52,49,31,61,79,68,67,54,81,82,61,82,60,54,65,58,52,53,51,51,53,52,50,52,52,50,54,50,50,25,60,77,67,72,44,94,72,51,69,71,58,58,77,67,56,81,77,82,85,78,81,86,60,90,83,71,78,134

Radius of gyration: 20.57 Å; Cα contacts (8 Å, |Δi|>4): 70; chains: 1; bounding box: 57×32×46 Å

Mean predicted aligned error: 6.02 Å